Protein AF-A0A177WDE2-F1 (afdb_monomer_lite)

Foldseek 3Di:
DPVVVVVVVVVVVVVVVVVVVVVVVVVVVVVCVVVVPPPPPCVVVDPCPVVLVVVLCVVPPDDDDPVRSVVSSVVSVVVVVVVVVVCVVVVDPPPPDDPDDDDDDPDPDDPPPPDDDDDDDDDDDDDD

Secondary structure (DSSP, 8-state):
--HHHHHHHHHHHHHHHHHHHHHHHHHHHHHHHHHHT----GGGG-----HHHHHHHHHH-SS--HHHHHHHHHHHHHHHHHHHHHHHHH------S-------------TTTTSSS-----------

pLDDT: mean 73.4, std 18.48, range [37.38, 95.62]

Structure (mmCIF, N/CA/C/O backbone):
data_AF-A0A177WDE2-F1
#
_entry.id   AF-A0A177WDE2-F1
#
loop_
_atom_site.group_PDB
_atom_site.id
_atom_site.type_symbol
_atom_site.label_atom_id
_atom_site.label_alt_id
_atom_site.label_comp_id
_atom_site.label_asym_id
_at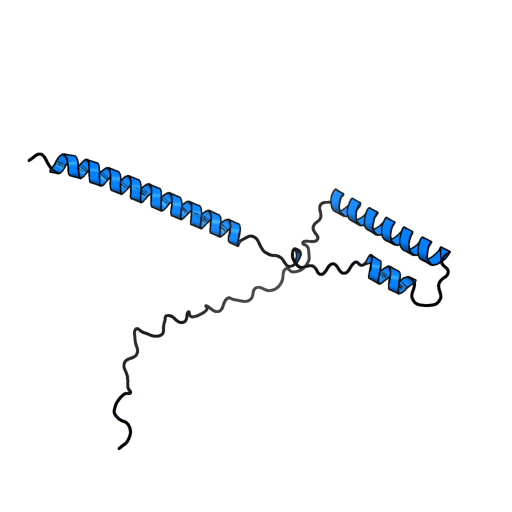om_site.label_entity_id
_atom_site.label_seq_id
_atom_site.pdbx_PDB_ins_code
_atom_site.Cartn_x
_atom_site.Cartn_y
_atom_site.Cartn_z
_atom_site.occupancy
_atom_site.B_iso_or_equiv
_atom_site.auth_seq_id
_atom_site.auth_comp_id
_atom_site.auth_asym_id
_atom_site.auth_atom_id
_atom_site.pdbx_PDB_model_num
ATOM 1 N N . MET A 1 1 ? 43.141 15.435 -55.919 1.00 49.88 1 MET A N 1
ATOM 2 C CA . MET A 1 1 ? 42.662 14.247 -55.177 1.00 49.88 1 MET A CA 1
ATOM 3 C C . MET A 1 1 ? 42.719 14.502 -53.662 1.00 49.88 1 MET A C 1
ATOM 5 O O . MET A 1 1 ? 43.489 13.855 -52.972 1.00 49.88 1 MET A O 1
ATOM 9 N N . ALA A 1 2 ? 41.952 15.469 -53.138 1.00 56.25 2 ALA A N 1
ATOM 10 C CA . ALA A 1 2 ? 41.997 15.868 -51.716 1.00 56.25 2 ALA A CA 1
ATOM 11 C C . ALA A 1 2 ? 40.715 15.519 -50.924 1.00 56.25 2 ALA A C 1
ATOM 13 O O . ALA A 1 2 ? 40.677 15.701 -49.713 1.00 56.25 2 ALA A O 1
ATOM 14 N N . ASN A 1 3 ? 39.685 14.982 -51.592 1.00 60.91 3 ASN A N 1
ATOM 15 C CA . ASN A 1 3 ? 38.359 14.757 -50.999 1.00 60.91 3 ASN A CA 1
ATOM 16 C C . ASN A 1 3 ? 38.218 13.391 -50.295 1.00 60.91 3 ASN A C 1
ATOM 18 O O . ASN A 1 3 ? 37.377 13.241 -49.422 1.00 60.91 3 ASN A O 1
ATOM 22 N N . ASN A 1 4 ? 39.086 12.415 -50.586 1.00 64.81 4 ASN A N 1
ATOM 23 C CA . ASN A 1 4 ? 38.973 11.067 -50.006 1.00 64.81 4 ASN A CA 1
ATOM 24 C C . ASN A 1 4 ? 39.426 11.004 -48.533 1.00 64.81 4 ASN A C 1
ATOM 26 O O . ASN A 1 4 ? 38.928 10.191 -47.758 1.00 64.81 4 ASN A O 1
ATOM 30 N N . ALA A 1 5 ? 40.368 11.863 -48.125 1.00 65.94 5 ALA A N 1
ATOM 31 C CA . ALA A 1 5 ? 40.879 11.885 -46.751 1.00 65.94 5 ALA A CA 1
ATOM 32 C C . ALA A 1 5 ? 39.886 12.538 -45.770 1.00 65.94 5 ALA A C 1
ATOM 34 O O . ALA A 1 5 ? 39.724 12.068 -44.643 1.00 65.94 5 ALA A O 1
ATOM 35 N N . SER A 1 6 ? 39.184 13.592 -46.203 1.00 72.25 6 SER A N 1
ATOM 36 C CA . SER A 1 6 ? 38.130 14.242 -45.413 1.00 72.25 6 SER A CA 1
ATOM 37 C C . SER A 1 6 ? 36.858 13.390 -45.332 1.00 72.25 6 SER A C 1
ATOM 39 O O . SER A 1 6 ? 36.201 13.364 -44.291 1.00 72.25 6 SER A O 1
ATOM 41 N N . GLU A 1 7 ? 36.544 12.629 -46.383 1.00 78.25 7 GLU A N 1
ATOM 42 C CA . GLU A 1 7 ? 35.451 11.652 -46.379 1.00 78.25 7 GLU A CA 1
ATOM 43 C C . GLU A 1 7 ? 35.697 10.495 -45.400 1.00 78.25 7 GLU A C 1
ATOM 45 O O . GLU A 1 7 ? 34.770 10.096 -44.695 1.00 78.25 7 GLU A O 1
ATOM 50 N N . GLY A 1 8 ? 36.941 10.022 -45.259 1.00 81.69 8 GLY A N 1
ATOM 51 C CA . GLY A 1 8 ? 37.303 9.010 -44.259 1.00 81.69 8 GLY A CA 1
ATOM 52 C C . GLY A 1 8 ? 37.094 9.483 -42.814 1.00 81.69 8 GLY A C 1
ATOM 53 O O . GLY A 1 8 ? 36.542 8.752 -41.990 1.00 81.69 8 GLY A O 1
ATOM 54 N N . ALA A 1 9 ? 37.454 10.734 -42.509 1.00 83.12 9 ALA A N 1
ATOM 55 C CA . ALA A 1 9 ? 37.212 11.327 -41.191 1.00 83.12 9 ALA A CA 1
ATOM 56 C C . ALA A 1 9 ? 35.709 11.484 -40.895 1.00 83.12 9 ALA A C 1
ATOM 58 O O . ALA A 1 9 ? 35.254 11.212 -39.782 1.00 83.12 9 ALA A O 1
ATOM 59 N N . ARG A 1 10 ? 34.922 11.866 -41.909 1.00 85.88 10 ARG A N 1
ATOM 60 C CA . ARG A 1 10 ? 33.461 11.953 -41.806 1.00 85.88 10 ARG A CA 1
ATOM 61 C C . ARG A 1 10 ? 32.821 10.578 -41.597 1.00 85.88 10 ARG A C 1
ATOM 63 O O . ARG A 1 10 ? 31.922 10.454 -40.770 1.00 85.88 10 ARG A O 1
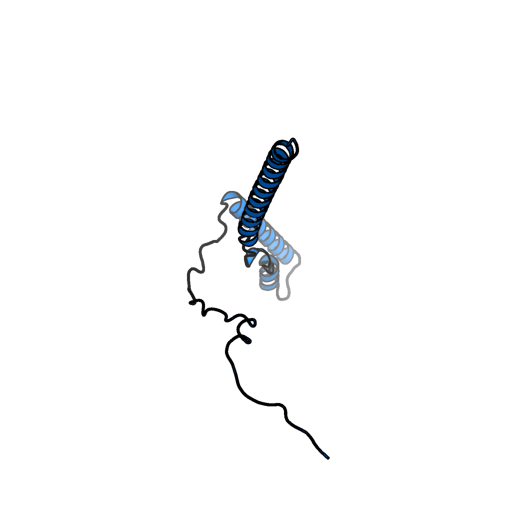ATOM 70 N N . ALA A 1 11 ? 33.301 9.549 -42.293 1.00 87.69 11 ALA A N 1
ATOM 71 C CA . ALA A 1 11 ? 32.832 8.176 -42.122 1.00 87.69 11 ALA A CA 1
ATOM 72 C C . ALA A 1 11 ? 33.112 7.649 -40.705 1.00 87.69 11 ALA A C 1
ATOM 74 O O . ALA A 1 11 ? 32.222 7.075 -40.081 1.00 87.69 11 ALA A O 1
ATOM 75 N N . LEU A 1 12 ? 34.302 7.918 -40.156 1.00 87.06 12 LEU A N 1
ATOM 76 C CA . LEU A 1 12 ? 34.659 7.533 -38.787 1.00 87.06 12 LEU A CA 1
ATOM 77 C C . LEU A 1 12 ? 33.771 8.228 -37.745 1.00 87.06 12 LEU A C 1
ATOM 79 O O . LEU A 1 12 ? 33.348 7.597 -36.775 1.00 87.06 12 LEU A O 1
ATOM 83 N N . HIS A 1 13 ? 33.445 9.507 -37.952 1.00 89.44 13 HIS A N 1
ATOM 84 C CA . HIS A 1 13 ? 32.527 10.234 -37.074 1.00 89.44 13 HIS A CA 1
ATOM 85 C C . HIS A 1 13 ? 31.123 9.614 -37.070 1.00 89.44 13 HIS A C 1
ATOM 87 O O . HIS A 1 13 ? 30.561 9.373 -36.003 1.00 89.44 13 HIS A O 1
ATOM 93 N N . LEU A 1 14 ? 30.579 9.307 -38.251 1.00 92.88 14 LEU A N 1
ATOM 94 C CA . LEU A 1 14 ? 29.265 8.669 -38.384 1.00 92.88 14 LEU A CA 1
ATOM 95 C C . LEU A 1 14 ? 29.240 7.270 -37.760 1.00 92.88 14 LEU A C 1
ATOM 97 O O . LEU A 1 14 ? 28.252 6.891 -37.136 1.00 92.88 14 LEU A O 1
ATOM 101 N N . GLU A 1 15 ? 30.327 6.511 -37.885 1.00 90.44 15 GLU A N 1
ATOM 102 C CA . GLU A 1 15 ? 30.431 5.186 -37.272 1.00 90.44 15 GLU A CA 1
ATOM 103 C C . GLU A 1 15 ? 30.471 5.268 -35.741 1.00 90.44 15 GLU A C 1
ATOM 105 O O . GLU A 1 15 ? 29.800 4.505 -35.047 1.00 90.44 15 GLU A O 1
ATOM 110 N N . ARG A 1 16 ? 31.180 6.262 -35.193 1.00 91.50 16 ARG A N 1
ATOM 111 C CA . ARG A 1 16 ? 31.190 6.534 -33.750 1.00 91.50 16 ARG A CA 1
ATOM 112 C C . ARG A 1 16 ? 29.808 6.936 -33.232 1.00 91.50 16 ARG A C 1
ATOM 114 O O . ARG A 1 16 ? 29.404 6.501 -32.154 1.00 91.50 16 ARG A O 1
ATOM 121 N N . GLU A 1 17 ? 29.088 7.755 -33.989 1.00 93.44 17 GLU A N 1
ATOM 122 C CA . GLU A 1 17 ? 27.730 8.183 -33.654 1.00 93.44 17 GLU A CA 1
ATOM 123 C C . GLU A 1 17 ? 26.756 6.997 -33.663 1.00 93.44 17 GLU A C 1
ATOM 125 O O . GLU A 1 17 ? 26.010 6.801 -32.702 1.00 93.44 17 GLU A O 1
ATOM 130 N N . ARG A 1 18 ? 26.840 6.126 -34.678 1.00 94.56 18 ARG A N 1
ATOM 131 C CA . ARG A 1 18 ? 26.085 4.863 -34.727 1.00 94.56 18 ARG A CA 1
ATOM 132 C C . ARG A 1 18 ? 26.390 3.968 -33.531 1.00 94.56 18 ARG A C 1
ATOM 134 O O . ARG A 1 18 ? 25.457 3.488 -32.890 1.00 94.56 18 ARG A O 1
ATOM 141 N N . ALA A 1 19 ? 27.664 3.783 -33.191 1.00 94.31 19 ALA A N 1
ATOM 142 C CA . ALA A 1 19 ? 28.065 2.988 -32.033 1.00 94.31 19 ALA A CA 1
ATOM 143 C C . ALA A 1 19 ? 27.499 3.555 -30.714 1.00 94.31 19 ALA A C 1
ATOM 145 O O . ALA A 1 19 ? 26.978 2.798 -29.894 1.00 94.31 19 ALA A O 1
ATOM 146 N N . SER A 1 20 ? 27.524 4.882 -30.527 1.00 93.94 20 SER A N 1
ATOM 147 C CA . SER A 1 20 ? 26.926 5.537 -29.352 1.00 93.94 20 SER A CA 1
ATOM 148 C C . SER A 1 20 ? 25.408 5.366 -29.295 1.00 93.94 20 SER A C 1
ATOM 150 O O . SER A 1 20 ? 24.859 5.167 -28.212 1.00 93.94 20 SER A O 1
ATOM 152 N N . MET A 1 21 ? 24.715 5.444 -30.436 1.00 93.12 21 MET A N 1
ATOM 153 C CA . MET A 1 21 ? 23.263 5.250 -30.475 1.00 93.12 21 MET A CA 1
ATOM 154 C C . MET A 1 21 ? 22.885 3.809 -30.125 1.00 93.12 21 MET A C 1
ATOM 156 O O . MET A 1 21 ? 21.947 3.587 -29.361 1.00 93.12 21 MET A O 1
ATOM 160 N N . LEU A 1 22 ? 23.639 2.824 -30.622 1.00 95.50 22 LEU A N 1
ATOM 161 C CA . LEU A 1 22 ? 23.412 1.415 -30.296 1.00 95.50 22 LEU A CA 1
ATOM 162 C C . LEU A 1 22 ? 23.607 1.128 -28.801 1.00 95.50 22 LEU A C 1
ATOM 164 O O . LEU A 1 22 ? 22.768 0.453 -28.206 1.00 95.50 22 LEU A O 1
ATOM 168 N N . ASP A 1 23 ? 24.645 1.688 -28.173 1.00 94.94 23 ASP A N 1
ATOM 169 C CA . ASP A 1 23 ? 24.873 1.556 -26.725 1.00 94.94 23 ASP A CA 1
ATOM 170 C C . ASP A 1 23 ? 23.730 2.176 -25.899 1.00 94.94 23 ASP A C 1
ATOM 172 O O . ASP A 1 23 ? 23.249 1.581 -24.931 1.00 94.94 23 ASP A O 1
ATOM 176 N N . GLN A 1 24 ? 23.226 3.344 -26.308 1.00 94.88 24 GLN A N 1
ATOM 177 C CA . GLN A 1 24 ? 22.075 3.976 -25.655 1.00 94.88 24 GLN A CA 1
ATOM 178 C C . GLN A 1 24 ? 20.804 3.131 -25.787 1.00 94.88 24 GLN A C 1
ATOM 180 O O . GLN A 1 24 ? 20.091 2.943 -24.800 1.00 94.88 24 GLN A O 1
ATOM 185 N N . ILE A 1 25 ? 20.543 2.575 -26.973 1.00 95.62 25 ILE A N 1
ATOM 186 C CA . ILE A 1 25 ? 19.403 1.679 -27.206 1.00 95.62 25 ILE A CA 1
ATOM 187 C C . ILE A 1 25 ? 19.520 0.426 -26.336 1.00 95.62 25 ILE A C 1
ATOM 189 O O . ILE A 1 25 ? 18.527 -0.016 -25.757 1.00 95.62 25 ILE A O 1
ATOM 193 N N . GLN A 1 26 ? 20.720 -0.143 -26.210 1.00 94.19 26 GLN A N 1
ATOM 194 C CA . GLN A 1 26 ? 20.956 -1.317 -25.374 1.00 94.19 26 GLN A CA 1
ATOM 195 C C . GLN A 1 26 ? 20.673 -1.007 -23.898 1.00 94.19 26 GLN A C 1
ATOM 197 O O . GLN A 1 26 ? 19.896 -1.715 -23.257 1.00 94.19 26 GLN A O 1
ATOM 202 N N . LYS A 1 27 ? 21.200 0.112 -23.385 1.00 94.44 27 LYS A N 1
ATOM 203 C CA . LYS A 1 27 ? 20.941 0.574 -22.011 1.00 94.44 27 LYS A CA 1
ATOM 204 C C . LYS A 1 27 ? 19.460 0.816 -21.748 1.00 94.44 27 LYS A C 1
ATOM 206 O O . LYS A 1 27 ? 18.954 0.414 -20.704 1.00 94.44 27 LYS A O 1
ATOM 211 N N . GLN A 1 28 ? 18.751 1.441 -22.688 1.00 93.31 28 GLN A N 1
ATOM 212 C CA . GLN A 1 28 ? 17.309 1.659 -22.571 1.00 93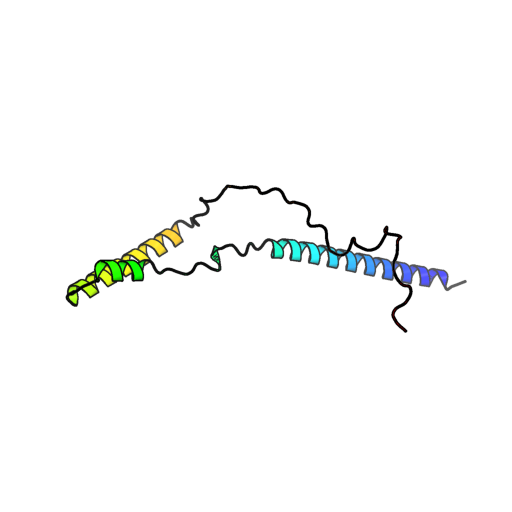.31 28 GLN A CA 1
ATOM 213 C C . GLN A 1 28 ? 16.535 0.338 -22.565 1.00 93.31 28 GLN A C 1
ATOM 215 O O . GLN A 1 28 ? 15.640 0.168 -21.742 1.00 93.31 28 GLN A O 1
ATOM 220 N N . LYS A 1 29 ? 16.895 -0.625 -23.422 1.00 93.88 29 LYS A N 1
ATOM 221 C CA . LYS A 1 29 ? 16.286 -1.965 -23.420 1.00 93.88 29 LYS A CA 1
ATOM 222 C C . LYS A 1 29 ? 16.512 -2.697 -22.100 1.00 93.88 29 LYS A C 1
ATOM 224 O O . LYS A 1 29 ? 15.576 -3.314 -21.590 1.00 93.88 29 LYS A O 1
ATOM 229 N N . ASP A 1 30 ? 17.707 -2.599 -21.527 1.00 90.19 30 ASP A N 1
ATOM 230 C CA . ASP A 1 30 ? 18.023 -3.201 -20.230 1.00 90.19 30 ASP A CA 1
ATOM 231 C C . ASP A 1 30 ? 17.254 -2.520 -19.093 1.00 90.19 30 ASP A C 1
ATOM 233 O O . ASP A 1 30 ? 16.722 -3.201 -18.217 1.00 90.19 30 ASP A O 1
ATOM 237 N N . GLN A 1 31 ? 17.143 -1.190 -19.126 1.00 88.81 31 GLN A N 1
ATOM 238 C CA . GLN A 1 31 ? 16.372 -0.416 -18.155 1.00 88.81 31 GLN A CA 1
ATOM 239 C C . GLN A 1 31 ? 14.881 -0.769 -18.224 1.00 88.81 31 GLN A C 1
ATOM 241 O O . GLN A 1 31 ? 14.290 -1.131 -17.211 1.00 88.81 31 GLN A O 1
ATOM 246 N N . ILE A 1 32 ? 14.297 -0.790 -19.426 1.00 86.62 32 ILE A N 1
ATOM 247 C CA . ILE A 1 32 ? 12.908 -1.214 -19.650 1.00 86.62 32 ILE A CA 1
ATOM 248 C C . ILE A 1 32 ? 12.708 -2.661 -19.198 1.00 86.62 32 ILE A C 1
ATOM 250 O O . ILE A 1 32 ? 11.684 -2.976 -18.602 1.00 86.62 32 ILE A O 1
ATOM 254 N N . SER A 1 33 ? 13.667 -3.554 -19.455 1.00 85.31 33 SER A N 1
ATOM 255 C CA . SER A 1 33 ? 13.570 -4.953 -19.027 1.00 85.31 33 SER A CA 1
ATOM 256 C C . SER A 1 33 ? 13.569 -5.074 -17.505 1.00 85.31 33 SER A C 1
ATOM 258 O O . SER A 1 33 ? 12.737 -5.807 -16.974 1.00 85.31 33 SER A O 1
ATOM 260 N N . LYS A 1 34 ? 14.425 -4.315 -16.803 1.00 82.94 34 LYS A N 1
ATOM 261 C CA . LYS A 1 34 ? 14.451 -4.237 -15.333 1.00 82.94 34 LYS A CA 1
ATOM 262 C C . LYS A 1 34 ? 13.142 -3.672 -14.778 1.00 82.94 34 LYS A C 1
ATOM 264 O O . LYS A 1 34 ? 12.536 -4.308 -13.913 1.00 82.94 34 LYS A O 1
ATOM 269 N N . ASP A 1 35 ? 12.667 -2.560 -15.330 1.00 76.94 35 ASP A N 1
ATOM 270 C CA . ASP A 1 35 ? 11.463 -1.860 -14.871 1.00 76.94 35 ASP A CA 1
ATOM 271 C C . ASP A 1 35 ? 10.181 -2.653 -15.183 1.00 76.94 35 ASP A C 1
ATOM 273 O O . ASP A 1 35 ? 9.255 -2.706 -14.375 1.00 76.94 35 ASP A O 1
ATOM 277 N N . ARG A 1 36 ? 10.144 -3.385 -16.303 1.00 71.06 36 ARG A N 1
ATOM 278 C CA . ARG A 1 36 ? 9.052 -4.310 -16.654 1.00 71.06 36 ARG A CA 1
ATOM 279 C C . ARG A 1 36 ? 8.950 -5.485 -15.681 1.00 71.06 36 ARG A C 1
ATOM 281 O O . ARG A 1 36 ? 7.859 -6.019 -15.481 1.00 71.06 36 ARG A O 1
ATOM 288 N N . THR A 1 37 ? 10.059 -5.896 -15.063 1.00 64.69 37 THR A N 1
ATOM 289 C CA . THR A 1 37 ? 10.054 -6.898 -13.984 1.00 64.69 37 THR A CA 1
ATOM 290 C C . THR A 1 37 ? 9.603 -6.363 -12.632 1.00 64.69 37 THR A C 1
ATOM 292 O O . THR A 1 37 ? 9.524 -7.168 -11.699 1.00 64.69 37 THR A O 1
ATOM 295 N N . VAL A 1 38 ? 9.239 -5.078 -12.498 1.00 58.91 38 VAL A N 1
ATOM 296 C CA . VAL A 1 38 ? 8.467 -4.615 -11.339 1.00 58.91 38 VAL A CA 1
ATOM 297 C C . VAL A 1 38 ? 7.128 -5.336 -11.391 1.00 58.91 38 VAL A C 1
ATOM 299 O O . VAL A 1 38 ? 6.158 -4.887 -12.000 1.00 58.91 38 VAL A O 1
ATOM 302 N N . LYS A 1 39 ? 7.089 -6.507 -10.753 1.00 60.19 39 LYS A N 1
ATOM 303 C CA . LYS A 1 39 ? 5.874 -7.254 -10.500 1.00 60.19 39 LYS A CA 1
ATOM 304 C C . LYS A 1 39 ? 4.966 -6.279 -9.774 1.00 60.19 39 LYS A C 1
ATOM 306 O O . LYS A 1 39 ? 5.179 -5.966 -8.604 1.00 60.19 39 LYS A O 1
ATOM 311 N N . VAL A 1 40 ? 3.959 -5.769 -10.473 1.00 59.62 40 VAL A N 1
ATOM 312 C CA . VAL A 1 40 ? 2.755 -5.252 -9.834 1.00 59.62 40 VAL A CA 1
ATOM 313 C C . VAL A 1 40 ? 2.108 -6.481 -9.205 1.00 59.62 40 VAL A C 1
ATOM 315 O O . VAL A 1 40 ? 1.220 -7.108 -9.770 1.00 59.62 40 VAL A O 1
ATOM 318 N N . GLY A 1 41 ? 2.699 -6.942 -8.103 1.00 60.66 41 GLY A N 1
ATOM 319 C CA . GLY A 1 41 ? 2.161 -8.019 -7.308 1.00 60.66 41 GLY A CA 1
ATOM 320 C C . GLY A 1 41 ? 0.817 -7.562 -6.772 1.00 60.66 41 GLY A C 1
ATOM 321 O O . GLY A 1 41 ? 0.586 -6.366 -6.583 1.00 60.66 41 GLY A O 1
ATOM 322 N N . SER A 1 42 ? -0.042 -8.531 -6.482 1.00 56.78 42 SER A N 1
ATOM 323 C CA . SER A 1 42 ? -1.300 -8.350 -5.751 1.00 56.78 42 SER A CA 1
ATOM 324 C C . SER A 1 42 ? -1.169 -7.529 -4.458 1.00 56.78 42 SER A C 1
ATOM 326 O O . SER A 1 42 ? -2.175 -7.126 -3.899 1.00 56.78 42 SER A O 1
ATOM 328 N N . ASP A 1 43 ? 0.057 -7.272 -4.006 1.00 58.81 43 ASP A N 1
ATOM 329 C CA . ASP A 1 43 ? 0.426 -6.418 -2.883 1.00 58.81 43 ASP A CA 1
ATOM 330 C C . ASP A 1 43 ? 0.062 -4.929 -3.073 1.00 58.81 43 ASP A C 1
ATOM 332 O O . ASP A 1 43 ? -0.310 -4.252 -2.122 1.00 58.81 43 ASP A O 1
ATOM 336 N N . LYS A 1 44 ? 0.068 -4.407 -4.312 1.00 63.78 44 LYS A N 1
ATOM 337 C CA . LYS A 1 44 ? -0.321 -3.000 -4.573 1.00 63.78 44 LYS A CA 1
ATOM 338 C C . LYS A 1 44 ? -1.833 -2.768 -4.620 1.00 63.78 44 LYS A C 1
ATOM 340 O O . LYS A 1 44 ? -2.277 -1.628 -4.551 1.00 63.78 44 LYS A O 1
ATOM 345 N N . PHE A 1 45 ? -2.611 -3.845 -4.721 1.00 57.31 45 PHE A N 1
ATOM 346 C CA . PHE A 1 45 ? -4.073 -3.827 -4.707 1.00 57.31 45 PHE A CA 1
ATOM 347 C C . PHE A 1 45 ? -4.594 -4.822 -3.668 1.00 57.31 45 PHE A C 1
ATOM 349 O O . PHE A 1 45 ? -5.432 -5.675 -3.959 1.00 57.31 45 PHE A O 1
ATOM 356 N N . VAL A 1 46 ? -4.080 -4.732 -2.442 1.00 59.91 46 VAL A N 1
ATOM 357 C CA . VAL A 1 46 ? -4.749 -5.349 -1.300 1.00 59.91 46 VAL A CA 1
ATOM 358 C C . VAL A 1 46 ? -5.887 -4.410 -0.928 1.00 59.91 46 VAL A C 1
ATOM 360 O O . VAL A 1 46 ? -5.646 -3.296 -0.464 1.00 59.91 46 VAL A O 1
ATOM 363 N N . ALA A 1 47 ? -7.133 -4.836 -1.148 1.00 59.66 47 ALA A N 1
ATOM 364 C CA . ALA A 1 47 ? -8.248 -4.260 -0.412 1.00 59.66 47 ALA A CA 1
ATOM 365 C C . ALA A 1 47 ? -7.899 -4.451 1.065 1.00 59.66 47 ALA A C 1
ATOM 367 O O . ALA A 1 47 ? -7.908 -5.584 1.549 1.00 59.66 47 ALA A O 1
ATOM 368 N N . GLN A 1 48 ? -7.473 -3.377 1.732 1.00 63.47 48 GLN A N 1
ATOM 369 C CA . GLN A 1 48 ? -7.219 -3.356 3.166 1.00 63.47 48 GLN A CA 1
ATOM 370 C C . GLN A 1 48 ? -8.567 -3.623 3.840 1.00 63.47 48 GLN A C 1
ATOM 372 O O . GLN A 1 48 ? -9.298 -2.706 4.200 1.00 63.47 48 GLN A O 1
ATOM 377 N N . ASN A 1 49 ? -8.950 -4.896 3.929 1.00 55.81 49 ASN A N 1
ATOM 378 C CA . ASN A 1 49 ? -9.955 -5.335 4.871 1.00 55.81 49 ASN A CA 1
ATOM 379 C C . ASN A 1 49 ? -9.305 -5.115 6.228 1.00 55.81 49 ASN A C 1
ATOM 381 O O . ASN A 1 49 ? -8.521 -5.945 6.687 1.00 55.81 49 ASN A O 1
ATOM 385 N N . ASP A 1 50 ? -9.564 -3.946 6.807 1.00 71.19 50 ASP A N 1
ATOM 386 C CA . ASP A 1 50 ? -9.133 -3.607 8.150 1.00 71.19 50 ASP A CA 1
ATOM 387 C C . ASP A 1 50 ? -9.748 -4.653 9.083 1.00 71.19 50 ASP A C 1
ATOM 389 O O . ASP A 1 50 ? -10.939 -4.621 9.409 1.00 71.19 50 ASP A O 1
ATOM 393 N N . TRP A 1 51 ? -8.941 -5.645 9.469 1.00 85.12 51 TRP A N 1
ATOM 394 C CA . TRP A 1 51 ? -9.397 -6.741 10.323 1.00 85.12 51 TRP A CA 1
ATOM 395 C C . TRP A 1 51 ? -9.960 -6.193 11.644 1.00 85.12 51 TRP A C 1
ATOM 397 O O . TRP A 1 51 ? -10.889 -6.766 12.205 1.00 85.12 51 TRP A O 1
ATOM 407 N N . VAL A 1 52 ? -9.454 -5.030 12.076 1.00 86.12 52 VAL A N 1
ATOM 408 C CA . VAL A 1 52 ? -9.905 -4.287 13.254 1.00 86.12 52 VAL A CA 1
ATOM 409 C C . VAL A 1 52 ? -11.377 -3.912 13.149 1.00 86.12 52 VAL A C 1
ATOM 411 O O . VAL A 1 52 ? -12.113 -4.128 14.103 1.00 86.12 52 VAL A O 1
ATOM 414 N N . ASP A 1 53 ? -11.828 -3.392 12.007 1.00 87.81 53 ASP A N 1
ATOM 415 C CA . ASP A 1 53 ? -13.225 -2.980 11.830 1.00 87.81 53 ASP A CA 1
ATOM 416 C C . ASP A 1 53 ? -14.159 -4.198 11.786 1.00 87.81 53 ASP A C 1
ATOM 418 O O . ASP A 1 53 ? -15.221 -4.214 12.410 1.00 87.81 53 ASP A O 1
ATOM 422 N N . SER A 1 54 ? -13.725 -5.269 11.118 1.00 89.19 54 SER A N 1
ATOM 423 C CA . SER A 1 54 ? -14.476 -6.529 11.077 1.00 89.19 54 SER A CA 1
ATOM 424 C C . SER A 1 54 ? -14.610 -7.162 12.467 1.00 89.19 54 SER A C 1
ATOM 426 O O . SER A 1 54 ? -15.696 -7.601 12.848 1.00 89.19 54 SER A O 1
ATOM 428 N N . GLU A 1 55 ? -13.527 -7.177 13.246 1.00 90.62 55 GLU A N 1
ATOM 429 C CA . GLU A 1 55 ? -13.514 -7.743 14.593 1.00 90.62 55 GLU A CA 1
ATOM 430 C C . GLU A 1 55 ? -14.275 -6.865 15.590 1.00 90.62 55 GLU A C 1
ATOM 432 O O . GLU A 1 55 ? -15.038 -7.388 16.402 1.00 90.62 55 GLU A O 1
ATOM 437 N N . LEU A 1 56 ? -14.149 -5.537 15.487 1.00 92.44 56 LEU A N 1
ATOM 438 C CA . LEU A 1 56 ? -14.916 -4.596 16.299 1.00 92.44 56 LEU A CA 1
ATOM 439 C C . LEU A 1 56 ? -16.411 -4.810 16.065 1.00 92.44 56 LEU A C 1
ATOM 441 O O . LEU A 1 56 ? -17.153 -4.988 17.027 1.00 92.44 56 LEU A O 1
ATOM 445 N N . LYS A 1 57 ? -16.855 -4.892 14.805 1.00 92.06 57 LYS A N 1
ATOM 446 C CA . LYS A 1 57 ? -18.254 -5.195 14.463 1.00 92.06 57 LYS A CA 1
ATOM 447 C C . LYS A 1 57 ? -18.698 -6.545 15.017 1.00 92.06 57 LYS A C 1
ATOM 449 O O . LYS A 1 57 ? -19.772 -6.630 15.603 1.00 92.06 57 LYS A O 1
ATOM 454 N N . ARG A 1 58 ? -17.876 -7.591 14.885 1.00 92.56 58 ARG A N 1
ATOM 455 C CA . ARG A 1 58 ? -18.200 -8.931 15.398 1.00 92.56 58 ARG A CA 1
ATOM 456 C C . ARG A 1 58 ? -18.362 -8.949 16.919 1.00 92.56 58 ARG A C 1
ATOM 458 O O . ARG A 1 58 ? -19.263 -9.612 17.417 1.00 92.56 58 ARG A O 1
ATOM 465 N N . GLN A 1 59 ? -17.507 -8.232 17.646 1.00 89.56 59 GLN A N 1
ATOM 466 C CA . GLN A 1 59 ? -17.547 -8.169 19.110 1.00 89.56 59 GLN A CA 1
ATOM 467 C C . GLN A 1 59 ? -18.603 -7.198 19.647 1.00 89.56 59 GLN A C 1
ATOM 469 O O . GLN A 1 59 ? -18.982 -7.299 20.811 1.00 89.56 59 GLN A O 1
ATOM 474 N N . THR A 1 60 ? -19.069 -6.260 18.819 1.00 92.25 60 THR A N 1
ATOM 475 C CA . THR A 1 60 ? -19.996 -5.198 19.238 1.00 92.25 60 THR A CA 1
ATOM 476 C C . THR A 1 60 ? -21.377 -5.286 18.590 1.00 92.25 60 THR A C 1
ATOM 478 O O . THR A 1 60 ? -22.191 -4.378 18.744 1.00 92.25 60 THR A O 1
ATOM 481 N N . VAL A 1 61 ? -21.682 -6.383 17.892 1.00 91.81 61 VAL A N 1
ATOM 482 C CA . VAL A 1 61 ? -23.016 -6.614 17.333 1.00 91.81 61 VAL A CA 1
ATOM 483 C C . VAL A 1 61 ? -24.036 -6.854 18.457 1.00 91.81 61 VAL A C 1
ATOM 485 O O . VAL A 1 61 ? -23.928 -7.812 19.218 1.00 91.81 61 VAL A O 1
ATOM 488 N N . GLY A 1 62 ? -25.040 -5.978 18.566 1.00 90.25 62 GLY A N 1
ATOM 489 C CA . GLY A 1 62 ? -26.094 -6.044 19.587 1.00 90.25 62 GLY A CA 1
ATOM 490 C C . GLY A 1 62 ? -26.112 -4.831 20.521 1.00 90.25 62 GLY A C 1
ATOM 491 O O . GLY A 1 62 ? -25.573 -3.774 20.200 1.00 90.25 62 GLY A O 1
ATOM 492 N N . LEU A 1 63 ? -26.773 -4.964 21.676 1.00 90.38 63 LEU A N 1
ATOM 493 C CA . LEU A 1 63 ? -26.817 -3.907 22.688 1.00 90.38 63 LEU A CA 1
ATOM 494 C C . LEU A 1 63 ? -25.548 -3.961 23.545 1.00 90.38 63 LEU A C 1
ATOM 496 O O . LEU A 1 63 ? -25.382 -4.864 24.362 1.00 90.38 63 LEU A O 1
ATOM 500 N N . VAL A 1 64 ? -24.667 -2.981 23.364 1.00 94.31 64 VAL A N 1
ATOM 501 C CA . VAL A 1 64 ? -23.385 -2.880 24.072 1.00 94.31 64 VAL A CA 1
ATOM 502 C C . VAL A 1 64 ? -23.341 -1.573 24.854 1.00 94.31 64 VAL A C 1
ATOM 504 O O . VAL A 1 64 ? -23.815 -0.538 24.385 1.00 94.31 64 VAL A O 1
ATOM 507 N N . ARG A 1 65 ? -22.772 -1.612 26.061 1.00 95.12 65 ARG A N 1
ATOM 508 C CA . ARG A 1 65 ? -22.541 -0.405 26.863 1.00 95.12 65 ARG A CA 1
ATOM 509 C C . ARG A 1 65 ? -21.364 0.390 26.314 1.00 95.12 65 ARG A C 1
ATOM 511 O O . ARG A 1 65 ? -20.416 -0.178 25.774 1.00 95.12 65 ARG A O 1
ATOM 518 N N . LEU A 1 66 ? -21.393 1.704 26.522 1.00 94.00 66 LEU A N 1
ATOM 519 C CA . LEU A 1 66 ? -20.335 2.592 26.043 1.00 94.00 66 LEU A CA 1
ATOM 520 C C . LEU A 1 66 ? -18.957 2.200 26.598 1.00 94.00 66 LEU A C 1
ATOM 522 O O . LEU A 1 66 ? -17.984 2.199 25.845 1.00 94.00 66 LEU A O 1
ATOM 526 N N . GLU A 1 67 ? -18.876 1.816 27.878 1.00 95.19 67 GLU A N 1
ATOM 527 C CA . GLU A 1 67 ? -17.602 1.414 28.489 1.00 95.19 67 GLU A CA 1
ATOM 528 C C . GLU A 1 67 ? -17.014 0.172 27.810 1.00 95.19 67 GLU A C 1
ATOM 530 O O . GLU A 1 67 ? -15.818 0.115 27.526 1.00 95.19 67 GLU A O 1
ATOM 535 N N . ASP A 1 68 ? -17.861 -0.817 27.524 1.00 93.38 68 ASP A N 1
ATOM 536 C CA . ASP A 1 68 ? -17.441 -2.081 26.925 1.00 93.38 68 ASP A CA 1
ATOM 537 C C . ASP A 1 68 ? -17.003 -1.872 25.465 1.00 93.38 68 ASP A C 1
ATOM 539 O O . ASP A 1 68 ? -15.970 -2.398 25.051 1.00 93.38 68 ASP A O 1
ATOM 543 N N . PHE A 1 69 ? -17.699 -1.012 24.712 1.00 95.12 69 PHE A N 1
ATOM 544 C CA . PHE A 1 69 ? -17.300 -0.637 23.352 1.00 95.12 69 PHE A CA 1
ATOM 545 C C . PHE A 1 69 ? -15.931 0.059 23.316 1.00 95.12 69 PHE A C 1
ATOM 547 O O . PHE A 1 69 ? -15.069 -0.294 22.509 1.00 95.12 69 PHE A O 1
ATOM 554 N N . GLN A 1 70 ? -15.704 1.028 24.209 1.00 95.00 70 GLN A N 1
ATOM 555 C CA . GLN A 1 70 ? -14.430 1.749 24.295 1.00 95.00 70 GLN A CA 1
ATOM 556 C C . GLN A 1 70 ? -13.273 0.818 24.671 1.00 95.00 70 GLN A C 1
ATOM 558 O O . GLN A 1 70 ? -12.204 0.892 24.062 1.00 95.00 70 GLN A O 1
ATOM 563 N N . ARG A 1 71 ? -13.498 -0.099 25.621 1.00 95.50 71 ARG A N 1
ATOM 564 C CA . ARG A 1 71 ? -12.515 -1.124 26.005 1.00 95.50 71 ARG A CA 1
ATOM 565 C C . ARG A 1 71 ? -12.156 -2.030 24.830 1.00 95.50 71 ARG A C 1
ATOM 567 O O . ARG A 1 71 ? -10.976 -2.224 24.555 1.00 95.50 71 ARG A O 1
ATOM 574 N N . ILE A 1 72 ? -13.155 -2.559 24.120 1.00 93.94 72 ILE A N 1
ATOM 575 C CA . ILE A 1 72 ? -12.943 -3.440 22.962 1.00 93.94 72 ILE A CA 1
ATOM 576 C C . ILE A 1 72 ? -12.162 -2.713 21.864 1.00 93.94 72 ILE A C 1
ATOM 578 O O . ILE A 1 72 ? -11.175 -3.244 21.353 1.00 93.94 72 I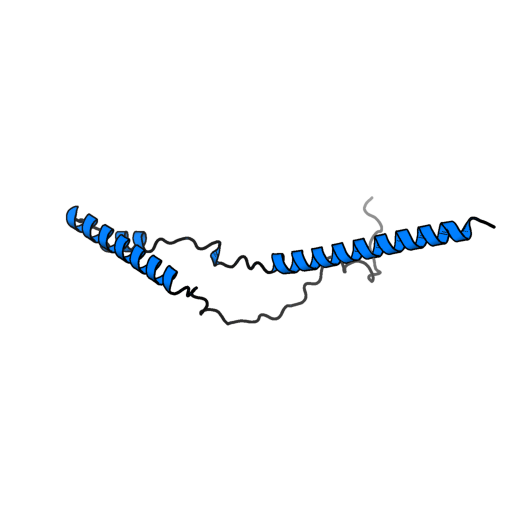LE A O 1
ATOM 582 N N . ARG A 1 73 ? -12.558 -1.479 21.539 1.00 93.88 73 ARG A N 1
ATOM 583 C CA . ARG A 1 73 ? -11.884 -0.669 20.523 1.00 93.88 73 ARG A CA 1
ATOM 584 C C . ARG A 1 73 ? -10.424 -0.393 20.883 1.00 93.88 73 ARG A C 1
ATOM 586 O O . ARG A 1 73 ? -9.553 -0.647 20.058 1.00 93.88 73 ARG A O 1
ATOM 593 N N . SER A 1 74 ? -10.152 0.058 22.110 1.00 93.88 74 SER A N 1
ATOM 594 C CA . SER A 1 74 ? -8.783 0.322 22.576 1.00 93.88 74 SER A CA 1
ATOM 595 C C . SER A 1 74 ? -7.910 -0.932 22.504 1.00 93.88 74 SER A C 1
ATOM 597 O O . SER A 1 74 ? -6.779 -0.869 22.030 1.00 93.88 74 SER A O 1
ATOM 599 N N . ASN A 1 75 ? -8.446 -2.085 22.914 1.00 92.94 75 ASN A N 1
ATOM 600 C CA . ASN A 1 75 ? -7.725 -3.356 22.857 1.00 92.94 75 ASN A CA 1
ATOM 601 C C . ASN A 1 75 ? -7.406 -3.788 21.416 1.00 92.94 75 ASN A C 1
ATOM 603 O O . ASN A 1 75 ? -6.342 -4.350 21.164 1.00 92.94 75 ASN A O 1
ATOM 607 N N . LEU A 1 76 ? -8.318 -3.565 20.463 1.00 91.69 76 LEU A N 1
ATOM 608 C CA . LEU A 1 76 ? -8.084 -3.896 19.053 1.00 91.69 76 LEU A CA 1
ATOM 609 C C . LEU A 1 76 ? -7.069 -2.953 18.396 1.00 91.69 76 LEU A C 1
ATOM 611 O O . LEU A 1 76 ? -6.222 -3.411 17.630 1.00 91.69 76 LEU A O 1
ATOM 615 N N . GLU A 1 77 ? -7.114 -1.660 18.721 1.00 89.06 77 GLU A N 1
ATOM 616 C CA . GLU A 1 77 ? -6.132 -0.677 18.250 1.00 89.06 77 GLU A CA 1
ATOM 617 C C . GLU A 1 77 ? -4.729 -0.962 18.812 1.00 89.06 77 GLU A C 1
ATOM 619 O O . GLU A 1 77 ? -3.738 -0.860 18.087 1.00 89.06 77 GLU A O 1
ATOM 624 N N . GLU A 1 78 ? -4.630 -1.373 20.078 1.00 90.50 78 GLU A N 1
ATOM 625 C CA . GLU A 1 78 ? -3.358 -1.767 20.687 1.00 90.50 78 GLU A CA 1
ATOM 626 C C . GLU A 1 78 ? -2.790 -3.041 20.055 1.00 90.50 78 GLU A C 1
ATOM 628 O O . GLU A 1 78 ? -1.603 -3.079 19.739 1.00 90.50 78 GLU A O 1
ATOM 633 N N . LYS A 1 79 ? -3.629 -4.047 19.775 1.00 88.25 79 LYS A N 1
ATOM 634 C CA . LYS A 1 79 ? -3.206 -5.252 19.044 1.00 88.25 79 LYS A CA 1
ATOM 635 C C . LYS A 1 79 ? -2.698 -4.929 17.643 1.00 88.25 79 LYS A C 1
ATOM 637 O O . LYS A 1 79 ? -1.613 -5.374 17.297 1.00 88.25 79 LYS A O 1
ATOM 642 N N . LYS A 1 80 ? -3.416 -4.094 16.878 1.00 87.56 80 LYS A N 1
ATOM 643 C CA . LYS A 1 80 ? -2.948 -3.645 15.554 1.00 87.56 80 LYS A CA 1
ATOM 644 C C . LYS A 1 80 ? -1.583 -2.964 15.656 1.00 87.56 80 LYS A C 1
ATOM 646 O O . LYS A 1 80 ? -0.691 -3.264 14.876 1.00 87.56 80 LYS A O 1
ATOM 651 N N . ARG A 1 81 ? -1.393 -2.101 16.659 1.00 85.56 81 ARG A N 1
ATOM 652 C CA . ARG A 1 81 ? -0.104 -1.440 16.893 1.00 85.56 81 ARG A CA 1
ATOM 653 C C . ARG A 1 81 ? 1.010 -2.441 17.209 1.00 85.56 81 ARG A C 1
ATOM 655 O O . ARG A 1 81 ? 2.115 -2.263 16.714 1.00 85.56 81 ARG A O 1
ATOM 662 N N . GLN A 1 82 ? 0.742 -3.459 18.025 1.00 86.38 82 GLN A N 1
ATOM 663 C CA . GLN A 1 82 ? 1.723 -4.507 18.322 1.00 86.38 82 GLN A CA 1
ATOM 664 C C . GLN A 1 82 ? 2.071 -5.313 17.067 1.00 86.38 82 GLN A C 1
ATOM 666 O O . GLN A 1 82 ? 3.249 -5.477 16.7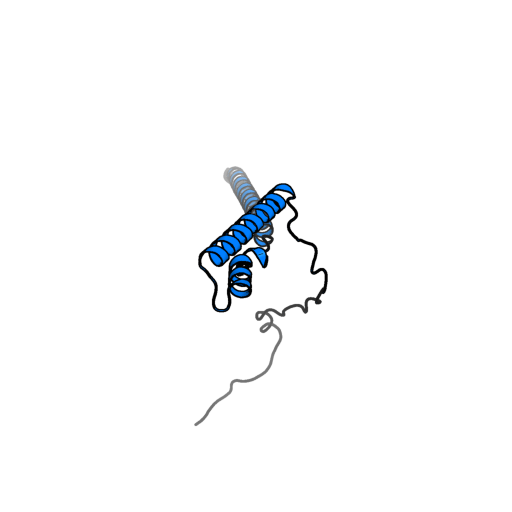74 1.00 86.38 82 GLN A O 1
ATOM 671 N N . ASP A 1 83 ? 1.075 -5.721 16.279 1.00 82.81 83 ASP A N 1
ATOM 672 C CA . ASP A 1 83 ? 1.285 -6.472 15.036 1.00 82.81 83 ASP A CA 1
ATOM 673 C C . ASP A 1 83 ? 2.079 -5.653 14.000 1.00 82.81 83 ASP A C 1
ATOM 675 O O . ASP A 1 83 ? 2.982 -6.176 13.339 1.00 82.81 83 ASP A O 1
ATOM 679 N N . ASP A 1 84 ? 1.795 -4.350 13.883 1.00 81.75 84 ASP A N 1
ATOM 680 C CA . ASP A 1 84 ? 2.527 -3.425 13.011 1.00 81.75 84 ASP A CA 1
ATOM 681 C C . ASP A 1 84 ? 3.988 -3.272 13.472 1.00 81.75 84 ASP A C 1
ATOM 683 O O . ASP A 1 84 ? 4.912 -3.296 12.653 1.00 81.75 84 ASP A O 1
ATOM 687 N N . LEU A 1 85 ? 4.221 -3.169 14.787 1.00 83.38 85 LEU A N 1
ATOM 688 C CA . LEU A 1 85 ? 5.564 -3.121 15.367 1.00 83.38 85 LEU A CA 1
ATOM 689 C C . LEU A 1 85 ? 6.316 -4.437 15.140 1.00 83.38 85 LEU A C 1
ATOM 691 O O . LEU A 1 85 ? 7.447 -4.406 14.656 1.00 83.38 85 LEU A O 1
ATOM 695 N N . GLU A 1 86 ? 5.702 -5.586 15.413 1.00 79.00 86 GLU A N 1
ATOM 696 C CA . GLU A 1 86 ? 6.300 -6.902 15.175 1.00 79.00 86 GLU A CA 1
ATOM 697 C C . GLU A 1 86 ? 6.639 -7.106 13.698 1.00 79.00 86 GLU A C 1
ATOM 699 O O . GLU A 1 86 ? 7.739 -7.563 13.375 1.00 79.00 86 GLU A O 1
ATOM 704 N N . THR A 1 87 ? 5.744 -6.710 12.791 1.00 74.00 87 THR A N 1
ATOM 705 C CA . THR A 1 87 ? 5.962 -6.788 11.340 1.00 74.00 87 THR A CA 1
ATOM 706 C C . THR A 1 87 ? 7.099 -5.864 10.904 1.00 74.00 87 THR A C 1
ATOM 708 O O . THR A 1 87 ? 7.962 -6.277 10.123 1.00 74.00 87 THR A O 1
ATOM 711 N N . SER A 1 88 ? 7.159 -4.645 11.453 1.00 73.00 88 SER A N 1
ATOM 712 C CA . SER A 1 88 ? 8.247 -3.695 11.184 1.00 73.00 88 SER A CA 1
ATOM 713 C C . SER A 1 88 ? 9.608 -4.206 11.671 1.00 73.00 88 SER A C 1
ATOM 715 O O . SER A 1 88 ? 10.616 -4.012 10.995 1.00 73.00 88 SER A O 1
ATOM 717 N N . LEU A 1 89 ? 9.635 -4.915 12.804 1.00 72.19 89 LEU A N 1
ATOM 718 C CA . LEU A 1 89 ? 10.853 -5.451 13.409 1.00 72.19 89 LEU A CA 1
ATOM 719 C C . LEU A 1 89 ? 11.320 -6.750 12.748 1.00 72.19 89 LEU A C 1
ATOM 721 O O . LEU A 1 89 ? 12.521 -6.980 12.622 1.00 72.19 89 LEU A O 1
ATOM 725 N N . THR A 1 90 ? 10.396 -7.618 12.332 1.00 61.62 90 THR A N 1
ATOM 726 C CA . THR A 1 90 ? 10.752 -8.927 11.767 1.00 61.62 90 THR A CA 1
ATOM 727 C C . THR A 1 90 ? 10.947 -8.921 10.257 1.00 61.62 90 THR A C 1
ATOM 729 O O . THR A 1 90 ? 11.495 -9.897 9.744 1.00 61.62 90 THR A O 1
ATOM 732 N N . GLY A 1 91 ? 10.534 -7.871 9.532 1.00 56.72 91 GLY A N 1
ATOM 733 C CA . GLY A 1 91 ? 10.756 -7.729 8.084 1.00 56.72 91 GLY A CA 1
ATOM 734 C C . GLY A 1 91 ? 10.243 -8.908 7.243 1.00 56.72 91 GLY A C 1
ATOM 735 O O . GLY A 1 91 ? 10.610 -9.051 6.077 1.00 56.72 91 GLY A O 1
ATOM 736 N N . LYS A 1 92 ? 9.427 -9.794 7.826 1.00 52.25 92 LYS A N 1
ATOM 737 C CA . LYS A 1 92 ? 8.903 -10.988 7.171 1.00 52.25 92 LYS A CA 1
ATOM 738 C C . LYS A 1 92 ? 7.672 -10.584 6.383 1.00 52.25 92 LYS A C 1
ATOM 740 O O . LYS A 1 92 ? 6.543 -10.761 6.830 1.00 52.25 92 LYS A O 1
ATOM 745 N N . THR A 1 93 ? 7.905 -10.088 5.173 1.00 49.19 93 THR A N 1
ATOM 746 C CA . THR A 1 93 ? 6.899 -10.174 4.119 1.00 49.19 93 THR A CA 1
ATOM 747 C C . THR A 1 93 ? 6.499 -11.646 3.994 1.00 49.19 93 THR A C 1
ATOM 749 O O . THR A 1 93 ? 7.336 -12.555 3.949 1.00 49.19 93 THR A O 1
ATOM 752 N N . LEU A 1 94 ? 5.200 -11.914 4.062 1.00 53.66 94 LEU A N 1
ATOM 753 C CA . LEU A 1 94 ? 4.622 -13.253 4.128 1.00 53.66 94 LEU A CA 1
ATOM 754 C C . LEU A 1 94 ? 4.684 -13.948 2.746 1.00 53.66 94 LEU A C 1
ATOM 756 O O . LEU A 1 94 ? 3.675 -14.384 2.203 1.00 53.66 94 LEU A O 1
ATOM 760 N N . ASP A 1 95 ? 5.876 -14.086 2.159 1.00 47.12 95 ASP A N 1
ATOM 761 C CA . ASP A 1 95 ? 6.148 -14.666 0.832 1.00 47.12 95 ASP A CA 1
ATOM 762 C C . ASP A 1 95 ? 6.169 -16.211 0.830 1.00 47.12 95 ASP A C 1
ATOM 764 O O . ASP A 1 95 ? 6.972 -16.857 0.152 1.00 47.12 95 ASP A O 1
ATOM 768 N N . LYS A 1 96 ? 5.304 -16.858 1.620 1.00 48.78 96 LYS A N 1
ATOM 769 C CA . LYS A 1 96 ? 5.297 -18.328 1.776 1.00 48.78 96 LYS A CA 1
ATOM 770 C C . LYS A 1 96 ? 3.983 -19.023 1.444 1.00 48.78 96 LYS A C 1
ATOM 772 O O . LYS A 1 96 ? 3.747 -20.140 1.896 1.00 48.78 96 LYS A O 1
ATOM 777 N N . SER A 1 97 ? 3.162 -18.461 0.563 1.00 50.25 97 SER A N 1
ATOM 778 C CA . SER A 1 97 ? 2.142 -19.282 -0.096 1.00 50.25 97 SER A CA 1
ATOM 779 C C . SER A 1 97 ? 1.984 -18.920 -1.569 1.00 50.25 97 SER A C 1
ATOM 781 O O . SER A 1 97 ? 1.874 -17.750 -1.912 1.00 50.25 97 SER A O 1
ATOM 783 N N . LYS A 1 98 ? 1.935 -19.960 -2.419 1.00 52.66 98 LYS A N 1
ATOM 784 C CA . LYS A 1 98 ? 1.682 -19.976 -3.882 1.00 52.66 98 LYS A CA 1
ATOM 785 C C . LYS A 1 98 ? 2.900 -20.248 -4.777 1.00 52.66 98 LYS A C 1
ATOM 787 O O . LYS A 1 98 ? 3.142 -19.571 -5.771 1.00 52.66 98 LYS A O 1
ATOM 792 N N . LYS A 1 99 ? 3.583 -21.369 -4.513 1.00 55.03 99 LYS A N 1
ATOM 793 C CA . LYS A 1 99 ? 4.307 -22.132 -5.546 1.00 55.03 99 LYS A CA 1
ATOM 794 C C . LYS A 1 99 ? 3.450 -23.304 -6.047 1.00 55.03 99 LYS A C 1
ATOM 796 O O . LYS A 1 99 ? 3.639 -24.442 -5.649 1.00 55.03 99 LYS A O 1
ATOM 801 N N . SER A 1 100 ? 2.492 -23.010 -6.917 1.00 56.94 100 SER A N 1
ATOM 802 C CA . SER A 1 100 ? 1.904 -23.913 -7.927 1.00 56.94 100 SER A CA 1
ATOM 803 C C . SER A 1 100 ? 1.116 -22.988 -8.869 1.00 56.94 100 SER A C 1
ATOM 805 O O . SER A 1 100 ? 0.446 -22.077 -8.409 1.00 56.94 100 SER A O 1
ATOM 807 N N . LYS A 1 101 ? 1.232 -22.995 -10.197 1.00 54.91 101 LYS A N 1
ATOM 808 C CA . LYS A 1 101 ? 1.245 -24.084 -11.169 1.00 54.91 101 LYS A CA 1
ATOM 809 C C . LYS A 1 101 ? 1.798 -23.496 -12.478 1.00 54.91 101 LYS A C 1
ATOM 811 O O . LYS A 1 101 ? 1.264 -22.508 -12.978 1.00 54.91 101 LYS A O 1
ATOM 816 N N . LYS A 1 102 ? 2.877 -24.070 -13.021 1.00 58.03 102 LYS A N 1
ATOM 817 C CA . LYS A 1 102 ? 3.437 -23.704 -14.333 1.00 58.03 102 LYS A CA 1
ATOM 818 C C . LYS A 1 102 ? 2.415 -24.110 -15.403 1.00 58.03 102 LYS A C 1
ATOM 820 O O . LYS A 1 102 ? 2.268 -25.297 -15.672 1.00 58.03 102 LYS A O 1
ATOM 825 N N . ARG A 1 103 ? 1.667 -23.153 -15.962 1.00 59.94 103 ARG A N 1
ATOM 826 C CA . ARG A 1 103 ? 0.893 -23.369 -17.192 1.00 59.94 103 ARG A CA 1
ATOM 827 C C . ARG A 1 103 ? 1.816 -23.087 -18.370 1.00 59.94 103 ARG A C 1
ATOM 829 O O . ARG A 1 103 ? 2.424 -22.025 -18.455 1.00 59.94 103 ARG A O 1
ATOM 836 N N . THR A 1 104 ? 1.980 -24.104 -19.200 1.00 58.66 104 THR A N 1
ATOM 837 C CA . THR A 1 104 ? 2.721 -24.095 -20.456 1.00 58.66 104 THR A CA 1
ATOM 838 C C . THR A 1 104 ? 2.179 -22.997 -21.362 1.00 58.66 104 THR A C 1
ATOM 840 O O . THR A 1 104 ? 0.987 -22.952 -21.648 1.00 58.66 104 THR A O 1
ATOM 843 N N . THR A 1 105 ? 3.061 -22.102 -21.786 1.00 55.16 105 THR A N 1
ATOM 844 C CA . THR A 1 105 ? 2.798 -21.063 -22.777 1.00 55.16 105 THR A CA 1
ATOM 845 C C . THR A 1 105 ? 2.457 -21.717 -24.114 1.00 55.16 105 THR A C 1
ATOM 847 O O . THR A 1 105 ? 3.352 -22.192 -24.815 1.00 55.16 105 THR A O 1
ATOM 850 N N . THR A 1 106 ? 1.179 -21.755 -24.481 1.00 62.25 106 THR A N 1
ATOM 851 C CA . THR A 1 106 ? 0.801 -21.881 -25.889 1.00 62.25 106 THR A CA 1
ATOM 852 C C . THR A 1 106 ? 1.239 -20.591 -26.570 1.00 62.25 106 THR A C 1
ATOM 854 O O . THR A 1 106 ? 0.847 -19.503 -26.146 1.00 62.25 106 THR A O 1
ATOM 857 N N . LYS A 1 107 ? 2.140 -20.710 -27.547 1.00 62.47 107 LYS A N 1
ATOM 858 C CA . LYS A 1 107 ? 2.661 -19.593 -28.337 1.00 62.47 107 LYS A CA 1
ATOM 859 C C . LYS A 1 107 ? 1.468 -18.828 -28.917 1.00 62.47 107 LYS A C 1
ATOM 861 O O . LYS A 1 107 ? 0.676 -19.411 -29.648 1.00 62.47 107 LYS A O 1
ATOM 866 N N . ALA A 1 108 ? 1.310 -17.565 -28.531 1.00 66.50 108 ALA A N 1
ATOM 867 C CA . ALA A 1 108 ? 0.329 -16.687 -29.147 1.00 66.50 108 ALA A CA 1
ATOM 868 C C . ALA A 1 108 ? 0.781 -16.442 -30.590 1.00 66.50 108 ALA A C 1
ATOM 870 O O . ALA A 1 108 ? 1.836 -15.847 -30.807 1.00 66.50 108 ALA A O 1
ATOM 871 N N . VAL A 1 109 ? 0.023 -16.961 -31.553 1.00 65.44 109 VAL A N 1
ATOM 872 C CA . VAL A 1 109 ? 0.157 -16.584 -32.961 1.00 65.44 109 VAL A CA 1
ATOM 873 C C . VAL A 1 109 ? -0.302 -15.131 -33.052 1.00 65.44 109 VAL A C 1
ATOM 875 O O . VAL A 1 109 ? -1.426 -14.805 -32.671 1.00 65.44 109 VAL A O 1
ATOM 878 N N . LEU A 1 110 ? 0.616 -14.247 -33.433 1.00 70.62 110 LEU A N 1
ATOM 879 C CA . LEU A 1 110 ? 0.342 -12.829 -33.640 1.00 70.62 110 LEU A CA 1
ATOM 880 C C . LEU A 1 110 ? -0.443 -12.657 -34.943 1.00 70.62 110 LEU A C 1
ATOM 882 O O . LEU A 1 110 ? -0.147 -13.313 -35.935 1.00 70.62 110 LEU A O 1
ATOM 886 N N . SER A 1 111 ? -1.388 -11.720 -34.952 1.00 65.56 111 SER A N 1
ATOM 887 C CA . SER A 1 111 ? -2.283 -11.395 -36.075 1.00 65.56 111 SER A CA 1
ATOM 888 C C . SER A 1 111 ? -1.596 -10.794 -37.315 1.00 65.56 111 SER A C 1
ATOM 890 O O . SER A 1 111 ? -2.267 -10.185 -38.138 1.00 65.56 111 SER A O 1
ATOM 892 N N . PHE A 1 112 ? -0.272 -10.912 -37.428 1.00 52.28 112 PHE A N 1
ATOM 893 C CA . PHE A 1 112 ? 0.514 -10.445 -38.573 1.00 52.28 112 PHE A CA 1
ATOM 894 C C . PHE A 1 112 ? 0.838 -11.566 -39.572 1.00 52.28 112 PHE A C 1
ATOM 896 O O . PHE A 1 112 ? 1.318 -11.278 -40.657 1.00 52.28 112 PHE A O 1
ATOM 903 N N . ASP A 1 113 ? 0.563 -12.826 -39.224 1.00 55.34 113 ASP A N 1
ATOM 904 C CA . ASP A 1 113 ? 0.919 -14.006 -40.027 1.00 55.34 113 ASP A CA 1
ATOM 905 C C . ASP A 1 113 ? -0.202 -14.423 -41.006 1.00 55.34 113 ASP A C 1
ATOM 907 O O . ASP A 1 113 ? -0.385 -15.604 -41.288 1.00 55.34 113 ASP A O 1
ATOM 911 N N . PHE A 1 114 ? -1.020 -13.464 -41.465 1.00 50.31 114 PHE A N 1
ATOM 912 C CA . PHE A 1 114 ? -2.146 -13.733 -42.374 1.00 50.31 114 PHE A CA 1
ATOM 913 C C . PHE A 1 114 ? -1.883 -13.347 -43.836 1.00 50.31 114 PHE A C 1
ATOM 915 O O . PHE A 1 114 ? -2.796 -13.452 -44.643 1.00 50.31 114 PHE A O 1
ATOM 922 N N . ASP A 1 115 ? -0.680 -12.926 -44.227 1.00 54.59 115 ASP A N 1
ATOM 923 C CA . ASP A 1 115 ? -0.504 -12.482 -45.616 1.00 54.59 115 ASP A CA 1
ATOM 924 C C . ASP A 1 115 ? 0.901 -12.704 -46.175 1.00 54.59 115 ASP A C 1
ATOM 926 O O . ASP A 1 115 ? 1.606 -11.755 -46.498 1.00 54.59 115 ASP A O 1
ATOM 930 N N . GLU A 1 116 ? 1.325 -13.969 -46.283 1.00 53.94 116 GLU A N 1
ATOM 931 C CA . GLU A 1 116 ? 2.365 -14.304 -47.270 1.00 53.94 116 GLU A CA 1
ATOM 932 C C . GLU A 1 116 ? 2.375 -15.768 -47.748 1.00 53.94 116 GLU A C 1
ATOM 934 O O . GLU A 1 116 ? 3.441 -16.269 -48.085 1.00 53.94 116 GLU A O 1
ATOM 939 N N . ASN A 1 117 ? 1.243 -16.497 -47.783 1.00 51.75 117 ASN A N 1
ATOM 940 C CA . ASN A 1 117 ? 1.169 -17.724 -48.607 1.00 51.75 117 ASN A CA 1
ATOM 941 C C . ASN A 1 117 ? -0.255 -18.296 -48.788 1.00 51.75 117 ASN A C 1
ATOM 943 O O . ASN A 1 117 ? -0.549 -19.406 -48.340 1.00 51.75 117 ASN A O 1
ATOM 947 N N . GLY A 1 118 ? -1.153 -17.556 -49.438 1.00 39.19 118 GLY A N 1
ATOM 948 C CA . GLY A 1 118 ? -2.527 -18.011 -49.674 1.00 39.19 118 GLY A CA 1
ATOM 949 C C . GLY A 1 118 ? -3.111 -17.470 -50.969 1.00 39.19 118 GLY A C 1
ATOM 950 O O . GLY A 1 118 ? -4.019 -16.648 -50.940 1.00 39.19 118 GLY A O 1
ATOM 951 N N . GLU A 1 119 ? -2.582 -17.927 -52.102 1.00 45.22 119 GLU A N 1
ATOM 952 C CA . GLU A 1 119 ? -3.339 -17.938 -53.352 1.00 45.22 119 GLU A CA 1
ATOM 953 C C . GLU A 1 119 ? -4.665 -18.676 -53.109 1.00 45.22 119 GLU A C 1
ATOM 955 O O . GLU A 1 119 ? -4.644 -19.857 -52.781 1.00 45.22 119 GLU A O 1
ATOM 960 N N . GLU A 1 120 ? -5.798 -17.977 -53.195 1.00 38.75 120 GLU A N 1
ATOM 961 C CA . GLU A 1 120 ? -6.957 -18.343 -54.025 1.00 38.75 120 GLU A CA 1
ATOM 962 C C . GLU A 1 120 ? -8.215 -17.540 -53.653 1.00 38.75 120 GLU A C 1
ATOM 964 O O . GLU A 1 120 ? -8.696 -17.575 -52.526 1.00 38.75 120 GLU A O 1
ATOM 969 N N . GLN A 1 121 ? -8.763 -16.912 -54.700 1.00 42.91 121 GLN A N 1
ATOM 970 C CA . GLN A 1 121 ? -10.191 -16.740 -54.988 1.00 42.91 121 GLN A CA 1
ATOM 971 C C . GLN A 1 121 ? -11.007 -15.830 -54.053 1.00 42.91 121 GLN A C 1
ATOM 973 O O . GLN A 1 121 ? -11.387 -16.214 -52.955 1.00 42.91 121 GLN A O 1
ATOM 978 N N . ASP A 1 122 ? -11.373 -14.644 -54.558 1.00 37.38 122 ASP A N 1
ATOM 979 C CA . ASP A 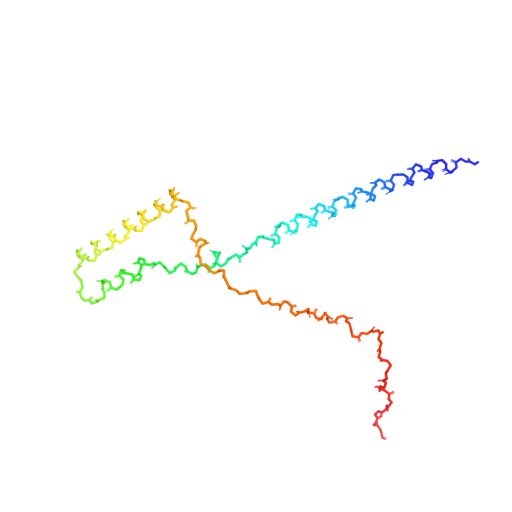1 122 ? -12.773 -14.339 -54.926 1.00 37.38 122 ASP A CA 1
ATOM 980 C C . ASP A 1 122 ? -12.976 -12.828 -55.159 1.00 37.38 122 ASP A C 1
ATOM 982 O O . ASP A 1 122 ? -13.050 -12.053 -54.208 1.00 37.38 122 ASP A O 1
ATOM 986 N N . GLN A 1 123 ? -13.062 -12.405 -56.426 1.00 41.12 123 GLN A N 1
ATOM 987 C CA . GLN A 1 123 ? -13.725 -11.160 -56.844 1.00 41.12 123 GLN A CA 1
ATOM 988 C C . GLN A 1 123 ? -14.073 -11.261 -58.344 1.00 41.12 123 GLN A C 1
ATOM 990 O O . GLN A 1 123 ? -13.308 -10.810 -59.198 1.00 41.12 123 GLN A O 1
ATOM 995 N N . SER A 1 124 ? -15.242 -11.807 -58.688 1.00 41.03 124 SER A N 1
ATOM 996 C CA . SER A 1 124 ? -15.948 -11.356 -59.894 1.00 41.03 124 SER A CA 1
ATOM 997 C C . SER A 1 124 ? -17.465 -11.350 -59.696 1.00 41.03 124 SER A C 1
ATOM 999 O O . SER A 1 124 ? -18.128 -12.379 -59.781 1.00 41.03 124 SER A O 1
ATOM 1001 N N . GLU A 1 125 ? -17.949 -10.121 -59.519 1.00 40.34 125 GLU A N 1
ATOM 1002 C CA . GLU A 1 125 ? -19.197 -9.563 -60.048 1.00 40.34 125 GLU A CA 1
ATOM 1003 C C . GLU A 1 125 ? -20.522 -9.877 -59.341 1.00 40.34 125 GLU A C 1
ATOM 1005 O O . GLU A 1 125 ? -21.125 -10.943 -59.438 1.00 40.34 125 GLU A O 1
ATOM 1010 N N . GLY A 1 126 ? -21.027 -8.823 -58.693 1.00 42.47 126 GLY A N 1
ATOM 1011 C CA . GLY A 1 126 ? -22.426 -8.670 -58.349 1.00 42.47 126 GLY A CA 1
ATOM 1012 C C . GLY A 1 126 ? -23.283 -8.226 -59.540 1.00 42.47 126 GLY A C 1
ATOM 1013 O O . GLY A 1 126 ? -22.873 -7.414 -60.358 1.00 42.47 126 GLY A O 1
ATOM 1014 N N . MET A 1 127 ? -24.510 -8.740 -59.543 1.00 38.94 127 MET A N 1
ATOM 1015 C CA . MET A 1 127 ? -25.767 -7.988 -59.626 1.00 38.94 127 MET A CA 1
ATOM 1016 C C . MET A 1 127 ? -25.912 -6.916 -60.727 1.00 38.94 127 MET A C 1
ATOM 1018 O O . MET A 1 127 ? -25.633 -5.739 -60.498 1.00 38.94 127 MET A O 1
ATOM 1022 N N . ALA A 1 128 ? -26.518 -7.320 -61.849 1.00 41.38 128 ALA A N 1
ATOM 1023 C CA . ALA A 1 128 ? -27.508 -6.549 -62.613 1.00 41.38 128 ALA A CA 1
ATOM 1024 C C . ALA A 1 128 ? -28.411 -7.500 -63.413 1.00 41.38 128 ALA A C 1
ATOM 1026 O O . ALA A 1 128 ? -27.862 -8.411 -64.071 1.00 41.38 128 ALA A O 1
#

Sequence (128 aa):
MANNASEGARALHLERERASMLDQIQKQKDQISKDRTVKVGSDKFVAQNDWVDSELKRQTVGLVRLEDFQRIRSNLEEKKRQDDLETSLTGKTLDKSKKSKKRTTTKAVLSFDFDENGEEQDQSEGMA

Organism: Batrachochytrium dendrobatidis (strain JEL423) (NCBI:txid403673)

Radius of gyration: 33.4 Å; chains: 1; bounding box: 70×40×91 Å

InterPro domains:
  IPR007005 XAP5 protein [PTHR12722] (4-124)